Protein AF-A0A2V5ZS55-F1 (afdb_monomer_lite)

Structure (mmCIF, N/CA/C/O backbone):
data_AF-A0A2V5ZS55-F1
#
_entry.id   AF-A0A2V5ZS55-F1
#
loop_
_atom_site.group_PDB
_atom_site.id
_atom_site.type_symbol
_atom_site.label_atom_id
_atom_site.label_alt_id
_atom_site.label_comp_id
_atom_site.label_asym_id
_atom_site.label_entity_id
_atom_site.label_seq_id
_atom_site.pdbx_PDB_ins_code
_atom_site.Cartn_x
_atom_site.Cartn_y
_atom_site.Cartn_z
_atom_site.occupancy
_atom_site.B_iso_or_equiv
_atom_site.auth_seq_id
_atom_site.auth_comp_id
_atom_site.auth_asym_id
_atom_site.auth_atom_id
_atom_site.pdbx_PDB_model_num
ATOM 1 N N . MET A 1 1 ? -9.185 2.553 -18.218 1.00 49.25 1 MET A N 1
ATOM 2 C CA . MET A 1 1 ? -7.980 3.412 -18.168 1.00 49.25 1 MET A CA 1
ATOM 3 C C . MET A 1 1 ? -7.596 3.626 -16.707 1.00 49.25 1 MET A C 1
ATOM 5 O O . MET A 1 1 ? -8.357 4.242 -15.976 1.00 49.25 1 MET A O 1
ATOM 9 N N . PHE A 1 2 ? -6.483 3.064 -16.235 1.00 55.00 2 PHE A N 1
ATOM 10 C CA . PHE A 1 2 ? -5.904 3.370 -14.911 1.00 55.00 2 PHE A CA 1
ATOM 11 C C . PHE A 1 2 ? -5.020 4.629 -14.977 1.00 55.00 2 PHE A C 1
ATOM 13 O O . PHE A 1 2 ? -4.045 4.742 -14.246 1.00 55.00 2 PHE A O 1
ATOM 20 N N . ALA A 1 3 ? -5.290 5.514 -15.946 1.00 55.09 3 ALA A N 1
ATOM 21 C CA . ALA A 1 3 ? -4.412 6.611 -16.341 1.00 55.09 3 ALA A CA 1
ATOM 22 C C . ALA A 1 3 ? -4.312 7.698 -15.258 1.00 55.09 3 ALA A C 1
ATOM 24 O O . ALA A 1 3 ? -3.242 8.276 -15.102 1.00 55.09 3 ALA A O 1
ATOM 25 N N . ASP A 1 4 ? -5.350 7.860 -14.437 1.00 70.00 4 ASP A N 1
ATOM 26 C CA . ASP A 1 4 ? -5.466 9.011 -13.533 1.00 70.00 4 ASP A CA 1
ATOM 27 C C . ASP A 1 4 ? -4.892 8.780 -12.127 1.00 70.00 4 ASP A C 1
ATOM 29 O O . ASP A 1 4 ? -4.738 9.728 -11.366 1.00 70.00 4 ASP A O 1
ATOM 33 N N . LEU A 1 5 ? -4.556 7.536 -11.762 1.00 83.38 5 LEU A N 1
ATOM 34 C CA . LEU A 1 5 ? -3.908 7.262 -10.476 1.00 83.38 5 LEU A CA 1
ATOM 35 C C . LEU A 1 5 ? -2.418 7.590 -10.551 1.00 83.38 5 LEU A C 1
ATOM 37 O O . LEU A 1 5 ? -1.743 7.247 -11.528 1.00 83.38 5 LEU A O 1
ATOM 41 N N . GLU A 1 6 ? -1.887 8.221 -9.510 1.00 88.81 6 GLU A N 1
ATOM 42 C CA . GLU A 1 6 ? -0.469 8.551 -9.429 1.00 88.81 6 GLU A CA 1
ATOM 43 C C . GLU A 1 6 ? 0.363 7.285 -9.225 1.00 88.81 6 GLU A C 1
ATOM 45 O O . GLU A 1 6 ? 0.174 6.529 -8.270 1.00 88.81 6 GLU A O 1
ATOM 50 N N . TYR A 1 7 ? 1.315 7.058 -10.133 1.00 86.81 7 TYR A N 1
ATOM 51 C CA . TYR A 1 7 ? 2.143 5.852 -10.119 1.00 86.81 7 TYR A CA 1
ATOM 52 C C . TYR A 1 7 ? 2.957 5.733 -8.825 1.00 86.81 7 TYR A C 1
ATOM 54 O O . TYR A 1 7 ? 3.002 4.662 -8.232 1.00 86.81 7 TYR A O 1
ATOM 62 N N . ALA A 1 8 ? 3.544 6.840 -8.357 1.00 88.38 8 ALA A N 1
ATOM 63 C CA . ALA A 1 8 ? 4.344 6.855 -7.135 1.00 88.38 8 ALA A CA 1
ATOM 64 C C . ALA A 1 8 ? 3.521 6.444 -5.904 1.00 88.38 8 ALA A C 1
ATOM 66 O O . ALA A 1 8 ? 3.963 5.612 -5.118 1.00 88.38 8 ALA A O 1
ATOM 67 N N . ARG A 1 9 ? 2.293 6.960 -5.772 1.00 92.25 9 ARG A N 1
ATOM 68 C CA . ARG A 1 9 ? 1.401 6.616 -4.656 1.00 92.25 9 ARG A CA 1
ATOM 69 C C . ARG A 1 9 ? 0.933 5.165 -4.718 1.00 92.25 9 ARG A C 1
ATOM 71 O O . ARG A 1 9 ? 0.878 4.507 -3.685 1.00 92.25 9 ARG A O 1
ATOM 78 N N . LEU A 1 10 ? 0.663 4.643 -5.919 1.00 90.25 10 LEU A N 1
ATOM 79 C CA . LEU A 1 10 ? 0.377 3.217 -6.125 1.00 90.25 10 LEU A CA 1
ATOM 80 C C . LEU A 1 10 ? 1.566 2.330 -5.749 1.00 90.25 10 LEU A C 1
ATOM 82 O O . LEU A 1 10 ? 1.372 1.289 -5.126 1.00 90.25 10 LEU A O 1
ATOM 86 N N . LYS A 1 11 ? 2.786 2.739 -6.111 1.00 90.50 11 LYS A N 1
ATOM 87 C CA . LYS A 1 11 ? 4.007 1.994 -5.796 1.00 90.50 11 LYS A CA 1
ATOM 88 C C . LYS A 1 11 ? 4.223 1.918 -4.284 1.00 90.50 11 LYS A C 1
ATOM 90 O O . LYS A 1 11 ? 4.428 0.823 -3.779 1.00 90.50 11 LYS A O 1
ATOM 95 N N . ARG A 1 12 ? 4.043 3.026 -3.555 1.00 92.75 12 ARG A N 1
ATOM 96 C CA . ARG A 1 12 ? 4.111 3.035 -2.080 1.00 92.75 12 ARG A CA 1
ATOM 97 C C . ARG A 1 12 ? 3.063 2.132 -1.432 1.00 92.75 12 ARG A C 1
ATOM 99 O O . ARG A 1 12 ? 3.374 1.417 -0.485 1.00 92.75 12 ARG A O 1
ATOM 106 N N . SER A 1 13 ? 1.828 2.127 -1.947 1.00 92.50 13 SER A N 1
ATOM 107 C CA . SER A 1 13 ? 0.807 1.183 -1.473 1.00 92.50 13 SER A CA 1
ATOM 108 C C . SER A 1 13 ? 1.262 -0.258 -1.683 1.00 92.50 13 SER A C 1
ATOM 110 O O . SER A 1 13 ? 1.162 -1.075 -0.774 1.00 92.50 13 SER A O 1
ATOM 112 N N . PHE A 1 14 ? 1.787 -0.569 -2.869 1.00 90.19 14 PHE A N 1
ATOM 113 C CA . PHE A 1 14 ? 2.270 -1.906 -3.194 1.00 90.1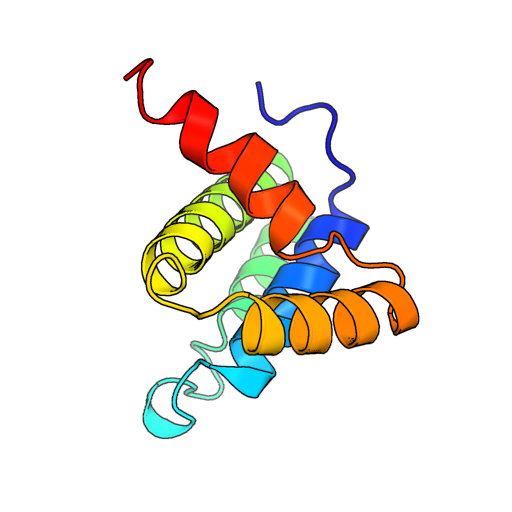9 14 PHE A CA 1
ATOM 114 C C . PHE A 1 14 ? 3.438 -2.339 -2.302 1.00 90.19 14 PHE A C 1
ATOM 116 O O . PHE A 1 14 ? 3.421 -3.451 -1.784 1.00 90.19 14 PHE A O 1
ATOM 123 N N . GLU A 1 15 ? 4.409 -1.455 -2.076 1.00 90.19 15 GLU A N 1
ATOM 124 C CA . GLU A 1 15 ? 5.536 -1.674 -1.163 1.00 90.19 15 GLU A CA 1
ATOM 125 C C . GLU A 1 15 ? 5.058 -2.024 0.247 1.00 90.19 15 GLU A C 1
ATOM 127 O O . GLU A 1 15 ? 5.469 -3.054 0.780 1.00 90.19 15 GLU A O 1
ATOM 132 N N . TYR A 1 16 ? 4.126 -1.238 0.800 1.00 91.69 16 TYR A N 1
ATOM 133 C CA . TYR A 1 16 ? 3.542 -1.505 2.115 1.00 91.69 16 TYR A CA 1
ATOM 134 C C . TYR A 1 16 ? 2.952 -2.914 2.187 1.00 91.69 16 TYR A C 1
ATOM 136 O O . TYR A 1 16 ? 3.215 -3.659 3.131 1.00 91.69 16 TYR A O 1
ATOM 144 N N . PHE A 1 17 ? 2.169 -3.311 1.184 1.00 88.25 17 PHE A N 1
ATOM 145 C CA . PHE A 1 17 ? 1.546 -4.623 1.229 1.00 88.25 17 PHE A CA 1
ATOM 146 C C . PHE A 1 17 ? 2.538 -5.769 1.036 1.00 88.25 17 PHE A C 1
ATOM 148 O O . PHE A 1 17 ? 2.383 -6.808 1.675 1.00 88.25 17 PHE A O 1
ATOM 155 N N . VAL A 1 18 ? 3.558 -5.593 0.194 1.00 85.94 18 VAL A N 1
ATOM 156 C CA . VAL A 1 18 ? 4.615 -6.596 0.040 1.00 85.94 18 VAL A CA 1
ATOM 157 C C . VAL A 1 18 ? 5.359 -6.794 1.357 1.00 85.94 18 VAL A C 1
ATOM 159 O O . VAL A 1 18 ? 5.589 -7.933 1.747 1.00 85.94 18 VAL A O 1
ATOM 162 N N . GLU A 1 19 ? 5.675 -5.714 2.066 1.00 86.25 19 GLU A N 1
ATOM 163 C CA . GLU A 1 19 ? 6.357 -5.771 3.362 1.00 86.25 19 GLU A CA 1
ATOM 164 C C . GLU A 1 19 ? 5.517 -6.460 4.450 1.00 86.25 19 GLU A C 1
ATOM 166 O O . GLU A 1 19 ? 6.053 -7.213 5.260 1.00 86.25 19 GLU A O 1
ATOM 171 N N . HIS A 1 20 ? 4.201 -6.232 4.464 1.00 85.00 20 HIS A N 1
ATOM 172 C CA . HIS A 1 20 ? 3.340 -6.661 5.573 1.00 85.00 20 HIS A CA 1
ATOM 173 C C . HIS A 1 20 ? 2.578 -7.969 5.320 1.00 85.00 20 HIS A C 1
ATOM 175 O O . HIS A 1 20 ? 2.112 -8.588 6.277 1.00 85.00 20 HIS A O 1
ATOM 181 N N . TYR A 1 21 ? 2.411 -8.379 4.059 1.00 79.62 21 TYR A N 1
ATOM 182 C CA . TYR A 1 21 ? 1.526 -9.491 3.688 1.00 79.62 21 TYR A CA 1
ATOM 183 C C . TYR A 1 21 ? 2.136 -10.489 2.707 1.00 79.62 21 TYR A C 1
ATOM 185 O O . TYR A 1 21 ? 1.558 -11.561 2.531 1.00 79.62 21 TYR A O 1
ATOM 193 N N . THR A 1 22 ? 3.288 -10.202 2.093 1.00 74.56 22 THR A N 1
ATOM 194 C CA . THR A 1 22 ? 3.996 -11.220 1.308 1.00 74.56 22 THR A CA 1
ATOM 195 C C . THR A 1 22 ? 4.885 -12.041 2.243 1.00 74.56 22 THR A C 1
ATOM 197 O O . THR A 1 22 ? 5.778 -11.479 2.876 1.00 74.56 22 THR A O 1
ATOM 200 N N . PRO A 1 23 ? 4.686 -13.370 2.335 1.00 68.81 23 PRO A N 1
ATOM 201 C CA . PRO A 1 23 ? 5.570 -14.247 3.092 1.00 68.81 23 PRO A CA 1
ATOM 202 C C . PRO A 1 23 ? 7.032 -14.049 2.683 1.00 68.81 23 PRO A C 1
ATOM 204 O O . PRO A 1 23 ? 7.346 -14.074 1.492 1.00 68.81 23 PRO A O 1
ATOM 207 N N . ALA A 1 24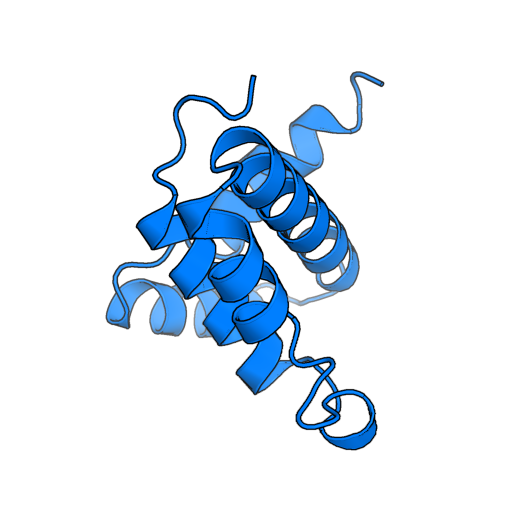 ? 7.930 -13.905 3.661 1.00 64.06 24 ALA A N 1
ATOM 208 C CA . ALA A 1 24 ? 9.361 -13.706 3.419 1.00 64.06 24 ALA A CA 1
ATOM 209 C C . ALA A 1 24 ? 9.975 -14.817 2.543 1.00 64.06 24 ALA A C 1
ATOM 211 O O . ALA A 1 24 ? 10.863 -14.549 1.738 1.00 64.06 24 ALA A O 1
ATOM 212 N N . ASP A 1 25 ? 9.434 -16.035 2.624 1.00 58.56 25 ASP A N 1
ATOM 213 C CA . ASP A 1 25 ? 9.866 -17.196 1.837 1.00 58.56 25 ASP A CA 1
ATOM 214 C C . ASP A 1 25 ? 9.557 -17.069 0.333 1.00 58.56 25 ASP A C 1
ATOM 216 O O . ASP A 1 25 ? 10.170 -17.746 -0.493 1.00 58.56 25 ASP A O 1
ATOM 220 N N . LEU A 1 26 ? 8.626 -16.185 -0.044 1.00 57.00 26 LEU A N 1
ATOM 221 C CA . LEU A 1 26 ? 8.303 -15.863 -1.440 1.00 57.00 26 LEU A CA 1
ATOM 222 C C . LEU A 1 26 ? 9.131 -14.682 -1.976 1.00 57.00 26 LEU A C 1
ATOM 224 O O . LEU A 1 26 ? 9.106 -14.390 -3.175 1.00 57.00 26 LEU A O 1
ATOM 228 N N . ILE A 1 27 ? 9.900 -14.017 -1.110 1.00 56.69 27 ILE A N 1
ATOM 229 C CA . ILE A 1 27 ? 10.768 -12.893 -1.454 1.00 56.69 27 ILE A CA 1
ATOM 230 C C . ILE A 1 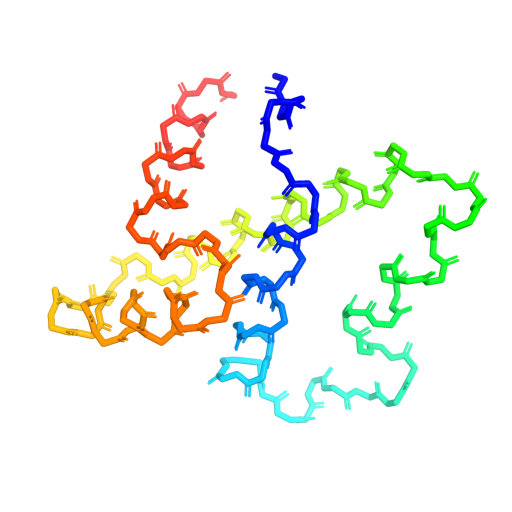27 ? 12.193 -13.423 -1.664 1.00 56.69 27 ILE A C 1
ATOM 232 O O . ILE A 1 27 ? 13.061 -13.297 -0.803 1.00 56.69 27 ILE A O 1
ATOM 236 N N . THR A 1 28 ? 12.482 -14.004 -2.835 1.00 56.06 28 THR A N 1
ATOM 237 C CA . THR A 1 28 ? 13.891 -14.233 -3.202 1.00 56.06 28 THR A CA 1
ATOM 238 C C . THR A 1 28 ? 14.539 -12.912 -3.648 1.00 56.06 28 THR A C 1
ATOM 240 O O . THR A 1 28 ? 13.864 -12.063 -4.238 1.00 56.06 28 THR A O 1
ATOM 243 N N . PRO A 1 29 ? 15.851 -12.694 -3.419 1.00 52.00 29 PRO A N 1
ATOM 244 C CA . PRO A 1 29 ? 16.525 -11.423 -3.720 1.00 52.00 29 PRO A CA 1
ATOM 245 C C . PRO A 1 29 ? 16.378 -10.925 -5.169 1.00 52.00 29 PRO A C 1
ATOM 247 O O . PRO A 1 29 ? 16.492 -9.720 -5.401 1.00 52.00 29 PRO A O 1
ATOM 250 N N . GLY A 1 30 ? 16.112 -11.837 -6.116 1.00 48.12 30 GLY A N 1
ATOM 251 C CA . GLY A 1 30 ? 15.841 -11.554 -7.531 1.00 48.12 30 GLY A CA 1
ATOM 252 C C . GLY A 1 30 ? 14.362 -11.596 -7.947 1.00 48.12 30 GLY A C 1
ATOM 253 O O . GLY A 1 30 ? 14.062 -11.221 -9.074 1.00 48.12 30 GLY A O 1
ATOM 254 N N . SER A 1 31 ? 13.443 -12.017 -7.069 1.00 57.16 31 SER A N 1
ATOM 255 C CA . SER A 1 31 ? 11.990 -12.057 -7.323 1.00 57.16 31 SER A CA 1
ATOM 256 C C . SER A 1 31 ? 11.205 -11.038 -6.502 1.00 57.16 31 SER A C 1
ATOM 258 O O . SER A 1 31 ? 9.978 -11.104 -6.473 1.00 57.16 31 SER A O 1
ATOM 260 N N . HIS A 1 32 ? 11.885 -10.117 -5.806 1.00 66.44 32 HIS A N 1
ATOM 261 C CA . HIS A 1 32 ? 11.202 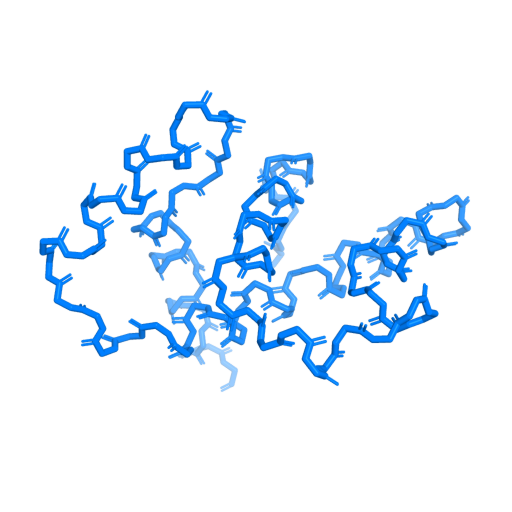-9.094 -5.024 1.00 66.44 32 HIS A CA 1
ATOM 262 C C . HIS A 1 32 ? 10.295 -8.278 -5.964 1.00 66.44 32 HIS A C 1
ATOM 264 O O . HIS A 1 32 ? 10.820 -7.587 -6.844 1.00 66.44 32 HIS A O 1
ATOM 270 N N . PRO A 1 33 ? 8.961 -8.306 -5.791 1.00 68.69 33 PRO A N 1
ATOM 271 C CA . PRO A 1 33 ? 8.025 -7.752 -6.774 1.00 68.69 33 PRO A CA 1
ATOM 272 C C . PRO A 1 33 ? 8.278 -6.268 -7.078 1.00 68.69 33 PRO A C 1
ATOM 274 O O . PRO A 1 33 ? 8.183 -5.823 -8.219 1.00 68.69 33 PRO A O 1
ATOM 277 N N . VAL A 1 34 ? 8.695 -5.514 -6.057 1.00 70.06 34 VAL A N 1
ATOM 278 C CA . VAL A 1 34 ? 9.115 -4.107 -6.174 1.00 70.06 34 VAL A CA 1
ATOM 279 C C . VAL A 1 34 ? 10.382 -3.936 -7.029 1.00 70.06 34 VAL A C 1
ATOM 281 O O . VAL A 1 34 ? 10.406 -3.080 -7.906 1.00 70.06 34 VAL A O 1
ATOM 284 N N . LYS A 1 35 ? 11.407 -4.785 -6.865 1.00 70.00 35 LYS A N 1
ATOM 285 C CA . LYS A 1 35 ? 12.651 -4.709 -7.658 1.00 70.00 35 LYS A CA 1
ATOM 286 C C . LYS A 1 35 ? 12.432 -5.090 -9.123 1.00 70.00 35 LYS A C 1
ATOM 288 O O . LYS A 1 35 ? 13.103 -4.566 -10.013 1.00 70.00 35 LYS A O 1
ATOM 293 N N . GLN A 1 36 ? 11.490 -5.998 -9.383 1.00 69.38 36 GLN A N 1
ATOM 294 C CA . GLN A 1 36 ? 11.097 -6.353 -10.745 1.00 69.38 36 GLN A CA 1
ATOM 295 C C . GLN A 1 36 ? 10.374 -5.187 -11.436 1.00 69.38 36 GLN A C 1
ATOM 297 O O . GLN A 1 36 ? 10.667 -4.896 -12.593 1.00 69.38 36 GLN A O 1
ATOM 302 N N . LEU A 1 37 ? 9.498 -4.475 -10.716 1.00 71.69 37 LEU A N 1
ATOM 303 C CA . LEU A 1 37 ? 8.878 -3.241 -11.210 1.00 71.69 37 LEU A CA 1
ATOM 304 C C . LEU A 1 37 ? 9.926 -2.165 -11.528 1.00 71.69 37 LEU A C 1
ATOM 306 O O . LEU A 1 37 ? 9.900 -1.602 -12.618 1.00 71.69 37 LEU A O 1
ATOM 310 N N . GLU A 1 38 ? 10.882 -1.938 -10.626 1.00 72.62 38 GLU A N 1
ATOM 311 C CA . GLU A 1 38 ? 11.964 -0.953 -10.797 1.00 72.62 38 GLU A CA 1
ATOM 312 C C . GLU A 1 38 ? 12.878 -1.247 -11.985 1.00 72.62 38 GLU A C 1
ATOM 314 O O . GLU A 1 38 ? 13.353 -0.331 -12.650 1.00 72.62 38 GLU A O 1
ATOM 319 N N . SER A 1 39 ? 13.101 -2.525 -12.288 1.00 69.94 39 SER A N 1
ATOM 320 C CA . SER A 1 39 ? 13.917 -2.936 -13.435 1.00 69.94 39 SER A CA 1
ATOM 321 C C . SER A 1 39 ? 13.222 -2.662 -14.778 1.00 69.94 39 SER A C 1
ATOM 323 O O . SER A 1 39 ? 13.889 -2.414 -15.784 1.00 69.94 39 SER A O 1
ATOM 325 N N . ASP A 1 40 ? 11.885 -2.668 -14.803 1.00 63.84 40 ASP A N 1
ATOM 326 C CA . ASP A 1 40 ? 11.075 -2.432 -16.005 1.00 63.84 40 ASP A CA 1
ATOM 327 C C . ASP A 1 40 ? 10.773 -0.934 -16.251 1.00 63.84 40 ASP A C 1
ATOM 329 O O . ASP A 1 40 ? 10.490 -0.538 -17.391 1.00 63.84 40 ASP A O 1
ATOM 333 N N . GLU A 1 41 ? 10.863 -0.088 -15.216 1.00 73.31 41 GLU A N 1
ATOM 334 C CA . GLU A 1 41 ? 10.610 1.366 -15.263 1.00 73.31 41 GLU A CA 1
ATOM 335 C C . GLU A 1 41 ? 11.420 2.122 -16.345 1.00 73.31 41 GLU A C 1
ATOM 337 O O . GLU A 1 41 ? 10.803 2.883 -17.102 1.00 73.31 41 GLU A O 1
ATOM 342 N N . PRO A 1 42 ? 12.745 1.910 -16.516 1.00 65.06 42 PRO A N 1
ATOM 343 C CA . PRO A 1 42 ? 13.567 2.708 -17.433 1.00 65.06 42 PRO A CA 1
ATOM 344 C C . PRO A 1 42 ? 13.274 2.444 -18.911 1.00 65.06 42 PRO A C 1
ATOM 346 O O . PRO A 1 42 ? 13.517 3.301 -19.758 1.00 65.06 42 PRO A O 1
ATOM 349 N N . SER A 1 43 ? 12.779 1.247 -19.240 1.00 65.00 43 SER A N 1
ATOM 350 C CA . SER A 1 43 ? 12.600 0.815 -20.630 1.00 65.00 43 SER A CA 1
ATOM 351 C C . SER A 1 43 ? 11.142 0.850 -21.085 1.00 65.00 43 SER A C 1
ATOM 353 O O . SER A 1 43 ? 10.880 1.069 -22.271 1.00 65.00 43 SER A O 1
ATOM 355 N N . ARG A 1 44 ? 10.178 0.606 -20.178 1.00 75.81 44 ARG A N 1
ATOM 356 C CA . ARG A 1 44 ? 8.755 0.435 -20.519 1.00 75.81 44 ARG A CA 1
ATOM 357 C C . ARG A 1 44 ? 7.824 0.850 -19.373 1.00 75.81 44 ARG A C 1
ATOM 359 O O . ARG A 1 44 ? 7.075 0.029 -18.844 1.0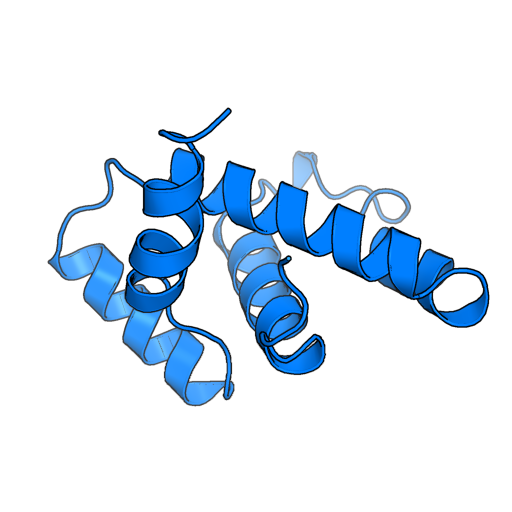0 75.81 44 ARG A O 1
ATOM 366 N N . MET A 1 45 ? 7.764 2.147 -19.069 1.00 78.25 45 MET A N 1
ATOM 367 C CA . MET A 1 45 ? 6.883 2.706 -18.026 1.00 78.25 45 MET A CA 1
ATOM 368 C C . MET A 1 45 ? 5.403 2.288 -18.153 1.00 78.25 45 MET A C 1
ATOM 370 O O . MET A 1 45 ? 4.729 2.030 -17.157 1.00 78.25 45 MET A O 1
ATOM 374 N N . SER A 1 46 ? 4.877 2.161 -19.378 1.00 79.69 46 SER A N 1
ATOM 375 C CA . SER A 1 46 ? 3.502 1.687 -19.608 1.00 79.69 46 SER A CA 1
ATOM 376 C C . SER A 1 46 ? 3.293 0.232 -19.166 1.00 79.69 46 SER A C 1
ATOM 378 O O . SER A 1 46 ? 2.232 -0.109 -18.636 1.00 79.69 46 SER A O 1
ATOM 380 N N . ARG A 1 47 ? 4.312 -0.619 -19.343 1.00 79.75 47 ARG A N 1
ATOM 381 C CA . ARG A 1 47 ? 4.317 -2.015 -18.892 1.00 79.75 47 ARG A CA 1
ATOM 382 C C . ARG A 1 47 ? 4.446 -2.089 -17.374 1.00 79.75 47 ARG A C 1
ATOM 384 O O . ARG A 1 47 ? 3.641 -2.789 -16.767 1.00 79.75 47 ARG A O 1
ATOM 391 N N . ALA A 1 48 ? 5.372 -1.334 -16.781 1.00 80.75 48 ALA A N 1
ATOM 392 C CA . ALA A 1 48 ? 5.548 -1.261 -15.329 1.00 80.75 48 ALA A CA 1
ATOM 393 C C . ALA A 1 48 ? 4.253 -0.806 -14.634 1.00 80.75 48 ALA A C 1
ATOM 395 O O . ALA A 1 48 ? 3.746 -1.485 -13.742 1.00 80.75 48 ALA A O 1
ATOM 396 N N . ARG A 1 49 ? 3.616 0.265 -15.130 1.00 83.69 49 ARG A N 1
ATOM 397 C CA . ARG A 1 49 ? 2.310 0.723 -14.626 1.00 83.69 49 ARG A CA 1
ATOM 398 C C . ARG A 1 49 ? 1.231 -0.352 -14.737 1.00 83.69 49 ARG A C 1
ATOM 400 O O . ARG A 1 49 ? 0.467 -0.536 -13.791 1.00 83.69 49 ARG A O 1
ATOM 407 N N . ARG A 1 50 ? 1.138 -1.056 -15.872 1.00 82.50 50 ARG A N 1
ATOM 408 C CA . ARG A 1 50 ? 0.161 -2.144 -16.042 1.00 82.50 50 ARG A CA 1
ATOM 409 C C . ARG A 1 50 ? 0.417 -3.289 -15.059 1.00 82.50 50 ARG A C 1
ATOM 411 O O . ARG A 1 50 ? -0.541 -3.773 -14.468 1.00 82.50 50 ARG A O 1
ATOM 418 N N . ALA A 1 51 ? 1.671 -3.697 -14.877 1.00 82.44 51 ALA A N 1
ATOM 419 C CA . ALA A 1 51 ? 2.049 -4.746 -13.933 1.00 82.44 51 ALA A CA 1
ATOM 420 C C . ALA A 1 51 ? 1.688 -4.361 -12.493 1.00 82.44 51 ALA A C 1
ATOM 422 O O . ALA A 1 51 ? 0.984 -5.114 -11.826 1.00 82.44 51 ALA A O 1
ATOM 423 N N . LEU A 1 52 ? 2.060 -3.151 -12.064 1.00 85.94 52 LEU A N 1
ATOM 424 C CA . LEU A 1 52 ? 1.726 -2.617 -10.742 1.00 85.94 52 LEU A CA 1
ATOM 425 C C . LEU A 1 52 ? 0.212 -2.585 -10.506 1.00 85.94 52 LEU A C 1
ATOM 427 O O . LEU A 1 52 ? -0.273 -2.959 -9.447 1.00 85.94 52 LEU A O 1
ATOM 431 N N . THR A 1 53 ? -0.544 -2.166 -11.518 1.00 86.00 53 THR A N 1
ATOM 432 C CA . THR A 1 53 ? -2.007 -2.108 -11.452 1.00 86.00 53 THR A CA 1
ATOM 433 C C . THR A 1 53 ? -2.626 -3.493 -11.239 1.00 86.00 53 THR A C 1
ATOM 435 O O . THR A 1 53 ? -3.531 -3.626 -10.422 1.00 86.00 53 THR A O 1
ATOM 438 N N . MET A 1 54 ? -2.160 -4.516 -11.965 1.00 84.25 54 MET A N 1
ATOM 439 C CA . MET A 1 54 ? -2.656 -5.889 -11.794 1.00 84.25 54 MET A CA 1
ATOM 440 C C . MET A 1 54 ? -2.284 -6.434 -10.413 1.00 84.25 54 MET A C 1
ATOM 442 O O . MET A 1 54 ? -3.151 -6.947 -9.720 1.00 84.25 54 MET A O 1
ATOM 446 N N . ALA A 1 55 ? -1.044 -6.213 -9.971 1.00 86.38 55 ALA A N 1
ATOM 447 C CA . ALA A 1 55 ? -0.590 -6.659 -8.658 1.00 86.38 55 ALA A CA 1
ATOM 448 C C . ALA A 1 55 ? -1.393 -6.023 -7.509 1.00 86.38 55 ALA A C 1
ATOM 450 O O . ALA A 1 55 ? -1.766 -6.705 -6.562 1.00 86.38 55 ALA A O 1
ATOM 451 N N . ILE A 1 56 ? -1.717 -4.729 -7.609 1.00 88.62 56 ILE A N 1
ATOM 452 C CA . ILE A 1 56 ? -2.609 -4.055 -6.655 1.00 88.62 56 ILE A CA 1
ATOM 453 C C . ILE A 1 56 ? -4.020 -4.656 -6.685 1.00 88.62 56 ILE A C 1
ATOM 455 O O . ILE A 1 56 ? -4.623 -4.803 -5.626 1.00 88.62 56 ILE A O 1
ATOM 459 N N . ALA A 1 57 ? -4.549 -5.008 -7.860 1.00 87.19 57 ALA A N 1
ATOM 460 C CA . ALA A 1 57 ? -5.870 -5.628 -7.972 1.00 87.19 57 ALA A CA 1
ATOM 461 C C . ALA A 1 57 ? -5.917 -6.994 -7.268 1.00 87.19 57 ALA A C 1
ATOM 463 O O . ALA A 1 57 ? -6.800 -7.219 -6.444 1.00 87.19 57 ALA A O 1
ATOM 464 N N . ASP A 1 58 ? -4.928 -7.854 -7.525 1.00 84.38 58 ASP A N 1
ATOM 465 C CA . ASP A 1 58 ? -4.823 -9.176 -6.895 1.00 84.38 58 ASP A CA 1
ATOM 466 C C . ASP A 1 58 ? -4.714 -9.061 -5.369 1.00 84.38 58 ASP A C 1
ATOM 468 O O . ASP A 1 58 ? -5.309 -9.833 -4.617 1.00 84.38 58 ASP A O 1
ATOM 472 N N . LEU A 1 59 ? -3.991 -8.047 -4.896 1.00 87.56 59 LEU A N 1
ATOM 473 C CA . LEU A 1 59 ? -3.823 -7.794 -3.473 1.00 87.56 59 LEU A CA 1
ATOM 474 C C . LEU A 1 59 ? -5.106 -7.272 -2.827 1.00 87.56 59 LEU A C 1
ATOM 476 O O . LEU A 1 59 ? -5.502 -7.727 -1.757 1.00 87.56 59 LEU A O 1
ATOM 480 N N . VAL A 1 60 ? -5.796 -6.348 -3.494 1.00 88.94 60 VAL A N 1
ATOM 481 C CA . VAL A 1 60 ? -7.122 -5.886 -3.073 1.00 88.94 60 VAL A CA 1
ATOM 482 C C . VAL A 1 60 ? -8.079 -7.069 -2.940 1.00 88.94 60 VAL A C 1
ATOM 484 O O . VAL A 1 60 ? -8.798 -7.138 -1.941 1.00 88.94 60 VAL A O 1
ATOM 487 N N . ASP A 1 61 ? -8.061 -8.008 -3.884 1.00 86.94 61 ASP A N 1
ATOM 488 C CA . ASP A 1 61 ? -8.878 -9.221 -3.829 1.00 86.94 61 ASP A CA 1
ATOM 489 C C . ASP A 1 61 ? -8.489 -10.123 -2.647 1.00 86.94 61 ASP A C 1
ATOM 491 O O . ASP A 1 61 ? -9.361 -10.579 -1.908 1.00 86.94 61 ASP A O 1
ATOM 495 N N . GLY A 1 62 ? -7.190 -10.294 -2.392 1.00 85.88 62 GLY A N 1
ATOM 496 C CA . GLY A 1 62 ? -6.666 -11.067 -1.261 1.00 85.88 62 GLY A CA 1
ATOM 497 C C . GLY A 1 62 ? -6.909 -10.459 0.124 1.00 85.88 62 GLY A C 1
ATOM 498 O O . GLY A 1 62 ? -6.561 -11.085 1.118 1.00 85.88 62 GLY A O 1
ATOM 499 N N . THR A 1 63 ? -7.486 -9.256 0.211 1.00 90.19 63 THR A N 1
ATOM 500 C CA . THR A 1 63 ? -7.815 -8.618 1.497 1.00 90.19 63 THR A CA 1
ATOM 501 C C . THR A 1 63 ? -9.316 -8.493 1.748 1.00 90.19 63 THR A C 1
ATOM 503 O O . THR A 1 63 ? -9.696 -7.981 2.797 1.00 90.19 63 THR A O 1
ATOM 506 N N . GLN A 1 64 ? -10.197 -8.885 0.818 1.00 88.88 64 GLN A N 1
ATOM 507 C CA . GLN A 1 64 ? -11.646 -8.606 0.912 1.00 88.88 64 GLN A CA 1
ATOM 508 C C . GLN A 1 64 ? -12.311 -9.129 2.197 1.00 88.88 64 GLN A C 1
ATOM 510 O O . GLN A 1 64 ? -13.317 -8.575 2.634 1.00 88.88 64 GLN A O 1
ATOM 515 N N . ASP A 1 65 ? -11.733 -10.151 2.814 1.00 91.19 65 ASP A N 1
ATOM 516 C CA . ASP A 1 65 ? -12.143 -10.763 4.076 1.00 91.19 65 ASP A CA 1
ATOM 517 C C . ASP A 1 65 ? -11.724 -9.973 5.332 1.00 91.19 65 ASP A C 1
ATOM 519 O O . ASP A 1 65 ? -12.217 -10.248 6.427 1.00 91.19 65 ASP A O 1
ATOM 523 N N . PHE A 1 66 ? -10.851 -8.968 5.207 1.00 92.44 66 PHE A N 1
ATOM 524 C CA . PHE A 1 66 ? -10.407 -8.160 6.344 1.00 92.44 66 PHE A CA 1
ATOM 525 C C . PHE A 1 66 ? -11.571 -7.380 6.957 1.00 92.44 66 PHE A C 1
ATOM 527 O O . PHE A 1 66 ? -12.298 -6.658 6.264 1.00 92.44 66 PHE A O 1
ATOM 534 N N . CYS A 1 67 ? -11.686 -7.458 8.284 1.00 94.00 67 CYS A N 1
ATOM 535 C CA . CYS A 1 67 ? -12.664 -6.690 9.041 1.00 94.00 67 CYS A CA 1
ATOM 536 C C . CYS A 1 67 ? -12.381 -5.181 8.994 1.00 94.00 67 CYS A C 1
ATOM 538 O O . CYS A 1 67 ? -11.284 -4.719 8.660 1.00 94.00 67 CYS A O 1
ATOM 540 N N . ARG A 1 68 ? -13.389 -4.392 9.370 1.00 93.31 68 ARG A N 1
ATOM 541 C CA . ARG A 1 68 ? -13.338 -2.928 9.305 1.00 93.31 68 ARG A CA 1
ATOM 542 C C . ARG A 1 68 ? -12.215 -2.345 10.160 1.00 93.31 68 ARG A C 1
ATOM 544 O O . ARG A 1 68 ? -11.560 -1.397 9.732 1.00 93.31 68 ARG A O 1
ATOM 551 N N . GLU A 1 69 ? -11.991 -2.901 11.344 1.00 95.81 69 GLU A N 1
ATOM 552 C CA . GLU A 1 69 ? -10.944 -2.465 12.269 1.00 95.81 69 GLU A CA 1
ATOM 553 C C . GLU A 1 69 ? -9.569 -2.640 11.625 1.00 95.81 69 GLU A C 1
ATOM 555 O O . GLU A 1 69 ? -8.776 -1.697 11.587 1.00 95.81 69 GLU A O 1
ATOM 560 N N . ARG A 1 70 ? -9.334 -3.808 11.012 1.00 94.00 70 ARG A N 1
ATOM 561 C CA . ARG A 1 70 ? -8.081 -4.113 10.322 1.00 94.00 70 ARG A CA 1
ATOM 562 C C . ARG A 1 70 ? -7.851 -3.205 9.118 1.00 94.00 70 ARG A C 1
ATOM 564 O O . ARG A 1 70 ? -6.750 -2.691 8.939 1.00 94.00 70 ARG A O 1
ATOM 571 N N . VAL A 1 71 ? -8.886 -2.957 8.316 1.00 94.69 71 VAL A N 1
ATOM 572 C CA . VAL A 1 71 ? -8.803 -2.012 7.188 1.00 94.69 71 VAL A CA 1
ATOM 573 C C . VAL A 1 71 ? -8.472 -0.602 7.684 1.00 94.69 71 VAL A C 1
ATOM 575 O O . VAL A 1 71 ? -7.625 0.068 7.100 1.00 94.69 71 VAL A O 1
ATOM 578 N N . SER A 1 72 ? -9.065 -0.163 8.797 1.00 95.81 72 SER A N 1
ATOM 579 C CA . SER A 1 72 ? -8.787 1.158 9.370 1.00 95.81 72 SER A CA 1
ATOM 580 C C . SER A 1 72 ? -7.370 1.296 9.938 1.00 95.81 72 SER A C 1
ATOM 582 O O . SER A 1 72 ? -6.841 2.408 9.978 1.00 95.81 72 SER A O 1
ATOM 584 N N . GLU A 1 73 ? -6.755 0.223 10.431 1.00 96.12 73 GLU A N 1
ATOM 585 C CA . GLU A 1 73 ? -5.335 0.214 10.808 1.00 96.12 73 GLU A CA 1
ATOM 586 C C . GLU A 1 73 ? -4.447 0.416 9.583 1.00 96.12 73 GLU A C 1
ATOM 588 O O . GLU A 1 73 ? -3.655 1.357 9.552 1.00 96.12 73 GLU A O 1
ATOM 593 N N . ILE A 1 74 ? -4.666 -0.396 8.550 1.00 95.62 74 ILE A N 1
ATOM 594 C CA . ILE A 1 74 ? -3.910 -0.346 7.296 1.00 95.62 74 ILE A CA 1
ATOM 595 C C . ILE A 1 74 ? -4.026 1.030 6.635 1.00 95.62 74 ILE A C 1
ATOM 597 O O . ILE A 1 74 ? -3.027 1.610 6.216 1.00 95.62 74 ILE A O 1
ATOM 601 N N . ASP A 1 75 ? -5.235 1.588 6.574 1.00 96.38 75 ASP A N 1
ATOM 602 C CA . ASP A 1 75 ? -5.473 2.906 5.987 1.00 96.38 75 ASP A CA 1
ATOM 603 C C . ASP A 1 75 ? -4.695 4.008 6.711 1.00 96.38 75 ASP A C 1
ATOM 605 O O . ASP A 1 75 ? -4.139 4.891 6.057 1.00 96.38 75 ASP A O 1
ATOM 609 N N . ARG A 1 76 ? -4.619 3.951 8.048 1.00 96.44 76 ARG A N 1
ATOM 610 C CA . ARG A 1 76 ? -3.838 4.917 8.834 1.00 96.44 76 ARG A CA 1
ATOM 611 C C . ARG A 1 76 ? -2.349 4.807 8.537 1.00 96.44 76 ARG A C 1
ATOM 613 O O . ARG A 1 76 ? -1.676 5.833 8.489 1.00 96.44 76 ARG A O 1
ATOM 620 N N . ASP A 1 77 ? -1.829 3.603 8.344 1.00 95.31 77 ASP A N 1
ATOM 621 C CA . ASP A 1 77 ? -0.411 3.415 8.040 1.00 95.31 77 ASP A CA 1
ATOM 622 C C . ASP A 1 77 ? -0.066 3.859 6.616 1.00 95.31 77 ASP A C 1
ATOM 624 O O . ASP A 1 77 ? 0.896 4.602 6.424 1.00 95.31 77 ASP A O 1
ATOM 628 N N . LEU A 1 78 ? -0.907 3.518 5.638 1.00 94.88 78 LEU A N 1
ATOM 629 C CA . LEU A 1 78 ? -0.773 3.980 4.253 1.00 94.88 78 LEU A CA 1
ATOM 630 C C . LEU A 1 78 ? -0.872 5.509 4.134 1.00 94.88 78 LEU A C 1
ATOM 632 O O . LEU A 1 78 ? -0.186 6.119 3.316 1.00 94.88 78 LEU A O 1
ATOM 636 N N . GLN A 1 79 ? -1.694 6.159 4.962 1.00 94.38 79 GLN A N 1
ATOM 637 C CA . GLN A 1 79 ? -1.769 7.623 5.000 1.00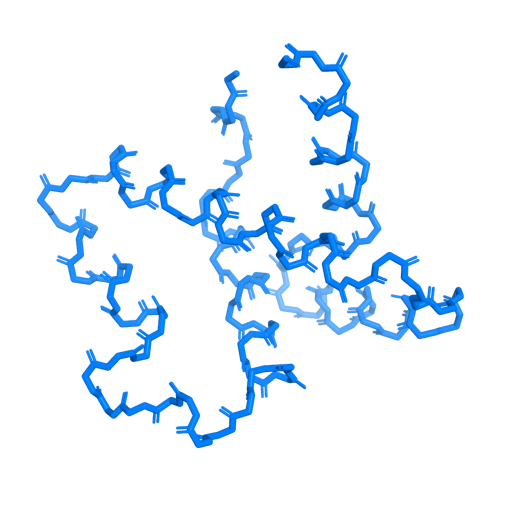 94.38 79 GLN A CA 1
ATOM 638 C C . GLN A 1 79 ? -0.464 8.266 5.479 1.00 94.38 79 GLN A C 1
ATOM 640 O O . GLN A 1 79 ? -0.068 9.295 4.933 1.00 94.38 79 GLN A O 1
ATOM 645 N N . LYS A 1 80 ? 0.232 7.670 6.458 1.00 93.81 80 LYS A N 1
ATOM 646 C CA . LYS A 1 80 ? 1.512 8.203 6.966 1.00 93.81 80 LYS A CA 1
ATOM 647 C C . LYS A 1 80 ? 2.609 8.207 5.900 1.00 93.81 80 LYS A C 1
ATOM 649 O O . LYS A 1 80 ? 3.516 9.029 5.983 1.00 93.81 80 LYS A O 1
ATOM 654 N N . SER A 1 81 ? 2.532 7.310 4.918 1.00 88.75 81 SER A N 1
ATOM 655 C CA . SER A 1 81 ? 3.496 7.194 3.819 1.00 88.75 81 SER A CA 1
ATOM 656 C C . SER A 1 81 ? 3.053 7.891 2.527 1.00 88.75 81 SER A C 1
ATOM 658 O O . SER A 1 81 ? 3.689 7.704 1.490 1.00 88.75 81 SER A O 1
ATOM 660 N N . ASP A 1 82 ? 1.984 8.699 2.560 1.00 92.38 82 ASP A N 1
ATOM 661 C CA . ASP A 1 82 ? 1.415 9.350 1.367 1.00 92.38 82 ASP A CA 1
ATOM 662 C C . ASP A 1 82 ? 1.086 8.337 0.243 1.00 92.38 82 ASP A C 1
ATOM 664 O O . ASP A 1 82 ? 1.284 8.567 -0.954 1.00 92.38 82 ASP A O 1
ATOM 668 N N . ALA A 1 83 ? 0.605 7.156 0.631 1.00 94.25 83 ALA A N 1
ATOM 669 C CA . ALA A 1 83 ? 0.149 6.117 -0.281 1.00 94.25 83 ALA A CA 1
ATOM 670 C C . ALA A 1 83 ? -1.363 6.249 -0.560 1.00 94.25 83 ALA A C 1
ATOM 672 O O . ALA A 1 83 ? -2.067 7.089 0.015 1.00 94.25 83 ALA A O 1
ATOM 673 N N . TYR A 1 84 ? -1.893 5.432 -1.472 1.00 95.69 84 TYR A N 1
ATOM 674 C CA . TYR A 1 84 ? -3.340 5.210 -1.535 1.00 95.69 84 TYR A CA 1
ATOM 675 C C . TYR A 1 84 ? -3.761 4.239 -0.431 1.00 95.69 84 TYR A C 1
ATOM 677 O O . TYR A 1 84 ? -3.096 3.226 -0.211 1.00 95.69 84 TYR A O 1
ATOM 685 N N . THR A 1 85 ? -4.870 4.540 0.244 1.00 95.94 85 THR A N 1
ATOM 686 C CA . THR A 1 85 ? -5.422 3.697 1.312 1.00 95.94 85 THR A CA 1
ATOM 687 C C . THR A 1 85 ? -6.058 2.426 0.758 1.00 95.94 85 THR A C 1
ATOM 689 O O . THR A 1 85 ? -6.515 2.402 -0.387 1.00 95.94 85 THR A O 1
ATOM 692 N N . LEU A 1 86 ? -6.142 1.370 1.568 1.00 94.94 86 LEU A N 1
ATOM 693 C CA . LEU A 1 86 ? -6.777 0.117 1.167 1.00 94.94 86 LEU A CA 1
ATOM 694 C C . LEU A 1 86 ? -8.259 0.335 0.844 1.00 94.94 86 LEU A C 1
ATOM 696 O O . LEU A 1 86 ? -8.738 -0.179 -0.166 1.00 94.94 86 LEU A O 1
ATOM 700 N N . SER A 1 87 ? -8.968 1.154 1.626 1.00 94.31 87 SER A N 1
ATOM 701 C CA . SER A 1 87 ? -10.363 1.509 1.322 1.00 94.31 87 SER A CA 1
ATOM 702 C C . SER A 1 87 ? -10.512 2.182 -0.048 1.00 94.31 87 SER A C 1
ATOM 704 O O . SER A 1 87 ? -11.396 1.819 -0.826 1.00 94.31 87 SER A O 1
ATOM 706 N N . PHE A 1 88 ? -9.622 3.123 -0.384 1.00 94.12 88 PHE A N 1
ATOM 707 C CA . PHE A 1 88 ? -9.635 3.799 -1.684 1.00 94.12 88 PHE A CA 1
ATOM 708 C C . PHE A 1 88 ? -9.345 2.825 -2.832 1.00 94.12 88 PHE A C 1
ATOM 710 O O . PHE A 1 88 ? -10.006 2.867 -3.875 1.00 94.12 88 PHE A O 1
ATOM 717 N N . LEU A 1 89 ? -8.366 1.937 -2.637 1.00 92.69 89 LEU A N 1
ATOM 718 C CA . LEU A 1 89 ? -7.985 0.928 -3.620 1.00 92.69 89 LEU A CA 1
ATOM 719 C C . LEU A 1 89 ? -9.120 -0.077 -3.858 1.00 92.69 89 LEU A C 1
ATOM 721 O O . LEU A 1 89 ? -9.433 -0.356 -5.013 1.00 92.69 89 LEU A O 1
ATOM 725 N N . ARG A 1 90 ? -9.815 -0.542 -2.813 1.00 92.12 90 ARG A N 1
ATOM 726 C CA . ARG A 1 90 ? -11.019 -1.382 -2.958 1.00 92.12 90 ARG A CA 1
ATOM 727 C C . ARG A 1 90 ? -12.073 -0.708 -3.823 1.00 92.12 90 ARG A C 1
ATOM 729 O O . ARG A 1 90 ? -12.537 -1.283 -4.801 1.00 92.12 90 ARG A O 1
ATOM 736 N N . GLU A 1 91 ? -12.403 0.547 -3.537 1.00 90.19 91 GLU A N 1
ATOM 737 C CA . GLU A 1 91 ? -13.407 1.264 -4.326 1.00 90.19 91 GLU A CA 1
ATOM 738 C C . GLU A 1 91 ? -13.018 1.380 -5.813 1.00 90.19 91 GLU A C 1
ATOM 740 O O . GLU A 1 91 ? -13.867 1.233 -6.698 1.00 90.19 91 GLU A O 1
ATOM 745 N N . HIS A 1 92 ? -11.733 1.605 -6.097 1.00 87.62 92 HIS A N 1
ATOM 746 C CA . HIS A 1 92 ? -11.234 1.819 -7.456 1.00 87.62 92 HIS A CA 1
ATOM 747 C C . HIS A 1 92 ? -11.036 0.537 -8.266 1.00 87.62 92 HIS A C 1
ATOM 749 O O . HIS A 1 92 ? -11.217 0.562 -9.490 1.00 87.62 92 HIS A O 1
ATOM 755 N N . PHE A 1 93 ? -10.656 -0.561 -7.615 1.00 83.44 93 PHE A N 1
ATOM 756 C CA . PHE A 1 93 ? -10.289 -1.809 -8.282 1.00 83.44 93 PHE A CA 1
ATOM 757 C C . PHE A 1 93 ? -11.415 -2.850 -8.253 1.00 83.44 93 PHE A C 1
ATOM 759 O O . PHE A 1 93 ? -11.624 -3.515 -9.267 1.00 83.44 93 PHE A O 1
ATOM 766 N N . THR A 1 94 ? -12.234 -2.913 -7.196 1.00 73.62 94 THR A N 1
ATOM 767 C CA . THR A 1 94 ? -13.371 -3.850 -7.119 1.00 73.62 94 THR A CA 1
ATOM 768 C C . THR A 1 94 ? -14.472 -3.483 -8.125 1.00 73.62 94 THR A C 1
ATOM 770 O O . THR A 1 94 ? -14.933 -4.334 -8.879 1.00 73.62 94 THR A O 1
ATOM 773 N N . ARG A 1 95 ? -14.818 -2.191 -8.263 1.00 58.94 95 ARG A N 1
ATOM 774 C CA . ARG A 1 95 ? -15.860 -1.713 -9.207 1.00 58.94 95 ARG A CA 1
ATOM 775 C C . ARG A 1 95 ? -15.536 -1.917 -10.691 1.00 58.94 95 ARG A C 1
ATOM 777 O O . ARG A 1 95 ? -16.396 -1.717 -11.548 1.00 58.94 95 ARG A O 1
ATOM 784 N N . ARG A 1 96 ? -14.283 -2.225 -11.029 1.00 55.66 96 ARG A N 1
ATOM 785 C CA . ARG A 1 96 ? -13.842 -2.410 -12.421 1.00 55.66 96 ARG A CA 1
ATOM 786 C C . ARG A 1 96 ? -13.793 -3.875 -12.843 1.00 55.66 96 ARG A C 1
ATOM 788 O O . ARG A 1 96 ? -13.661 -4.125 -14.038 1.00 55.66 96 ARG A O 1
ATOM 795 N N . ARG A 1 97 ? -13.942 -4.808 -11.898 1.00 50.53 97 ARG A N 1
ATOM 796 C CA . ARG A 1 97 ? -14.026 -6.249 -12.160 1.00 50.53 97 ARG A CA 1
ATOM 797 C C . ARG A 1 97 ? -15.394 -6.655 -12.725 1.00 50.53 97 ARG A C 1
ATOM 799 O O . ARG A 1 97 ? -15.435 -7.505 -13.598 1.00 50.53 97 ARG A O 1
ATOM 806 N N . ASP A 1 98 ? -16.467 -5.944 -12.367 1.00 45.94 98 ASP A N 1
ATOM 807 C CA . ASP A 1 98 ? -17.826 -6.148 -12.916 1.00 45.94 98 ASP A CA 1
ATOM 808 C C . ASP A 1 98 ? -18.000 -5.704 -14.387 1.00 45.94 98 ASP A C 1
ATOM 810 O O . ASP A 1 98 ? -19.108 -5.713 -14.922 1.00 45.94 98 ASP A O 1
ATOM 814 N N . LYS A 1 99 ? -16.929 -5.246 -15.050 1.00 42.22 99 LYS A N 1
ATOM 815 C CA . LYS A 1 99 ? -16.959 -4.727 -16.430 1.00 42.22 99 LYS A CA 1
ATOM 816 C C . LYS A 1 99 ? -16.034 -5.482 -17.393 1.00 42.22 99 LYS A C 1
ATOM 818 O O . LYS A 1 99 ? -15.736 -4.945 -18.462 1.00 42.22 99 LYS A O 1
ATOM 823 N N . ILE A 1 100 ? -15.561 -6.670 -17.014 1.00 42.72 100 ILE A N 1
ATOM 824 C CA . ILE A 1 100 ? -14.760 -7.565 -17.866 1.00 42.72 100 ILE A CA 1
ATOM 825 C C . ILE A 1 100 ? -15.593 -8.791 -18.218 1.00 42.72 100 ILE A C 1
ATOM 827 O O . ILE A 1 100 ? -16.177 -9.375 -17.281 1.00 42.72 100 ILE A O 1
#

Foldseek 3Di:
DCPPDDPVQLLLLLVVCCVPPPPPVCDDVVVSVSVVLVVCCVPCVVVSSVSSLVSLLVVLVVCPPPDPVRQVVQQVVSVVVSHDGSVRSNVVRVVCVVPD

Radius of gyration: 13.48 Å; chains: 1; bounding box: 34×26×33 Å

Secondary structure (DSSP, 8-state):
--TTS-HHHHHHHHHHHHHHHS-GGG--TTT-HHHHHHHHTTT-HHHHHHHHHHHHHHHHHTTTT--HHHHHHHHHHHHHTT---HHHHHHHHHTTGGG-

pLDDT: mean 80.05, std 14.93, range [42.22, 96.44]

Sequence (100 aa):
MFADLEYARLKRSFEYFVEHYTPADLITPGSHPVKQLESDEPSRMSRARRALTMAIADLVDGTQDFCRERVSEIDRDLQKSDAYTLSFLREHFTRRRDKI